Protein AF-A0A970M1T2-F1 (afdb_monom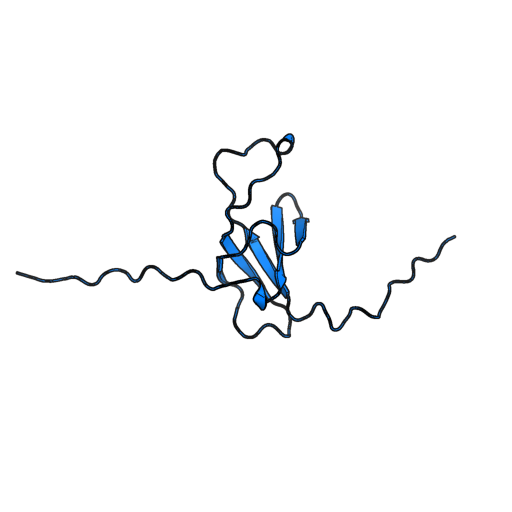er_lite)

pLDDT: mean 78.35, std 19.31, range [41.69, 97.31]

Radius of gyration: 18.06 Å; chains: 1; bounding box: 60×54×26 Å

Foldseek 3Di:
DDDDPPPPPCPPVQQQKWKWQFDWDPPPPDVVVPTHGPQKTFTCDHGPPHDPDDGGFIKGFDSPAADWDQDPNGIMGMHGNVRIDGDDDPDPPPPPPDD

Secondary structure (DSSP, 8-state):
-------GGGTTSSTTEEEEEEEEPTT---TTS---EEEEEEEEEE-TT--S--TT-EEEE-TTSSEEEEETTEEEEEEEGGGEEEPPP----------

Sequence (99 aa):
MRERFINTEERGKDEDKVVIQPKLLEGITDLREGIGIAGSGKILSVGDKVTMFKPGDEVVFDQTAGQDLLLFGKVLKILREDEVTLAEEKQPDLHGDDT

Structure (mmCIF, N/CA/C/O backbone):
data_AF-A0A970M1T2-F1
#
_entry.id   AF-A0A970M1T2-F1
#
loop_
_atom_site.group_PDB
_atom_site.id
_atom_site.type_symbol
_atom_site.label_atom_id
_atom_site.label_alt_id
_atom_site.label_comp_id
_atom_site.label_asym_id
_atom_site.label_entity_id
_atom_site.label_seq_id
_atom_site.pdbx_PDB_ins_code
_atom_site.Cartn_x
_atom_site.Cartn_y
_atom_site.Cartn_z
_atom_site.occupancy
_atom_site.B_iso_or_equiv
_atom_site.auth_seq_id
_atom_site.auth_comp_id
_atom_site.auth_asym_id
_atom_site.auth_atom_id
_atom_site.pdbx_PDB_model_num
ATOM 1 N N . MET A 1 1 ? -29.378 25.295 -5.209 1.00 46.31 1 MET A N 1
ATOM 2 C CA . MET A 1 1 ? -28.816 24.051 -4.640 1.00 46.31 1 MET A CA 1
ATOM 3 C C . MET A 1 1 ? -28.298 23.218 -5.796 1.00 46.31 1 MET A C 1
ATOM 5 O O . MET A 1 1 ? -29.080 22.932 -6.687 1.00 46.31 1 MET A O 1
ATOM 9 N N . ARG A 1 2 ? -26.993 22.929 -5.858 1.00 42.19 2 ARG A N 1
ATOM 10 C CA . ARG A 1 2 ? -26.453 21.966 -6.829 1.00 42.19 2 ARG A CA 1
ATOM 11 C C . ARG A 1 2 ? -26.418 20.612 -6.136 1.00 42.19 2 ARG A C 1
ATOM 13 O O . ARG A 1 2 ? -25.627 20.427 -5.214 1.00 42.19 2 ARG A O 1
ATOM 20 N N . GLU A 1 3 ? -27.320 19.728 -6.532 1.00 48.56 3 GLU A N 1
ATOM 21 C CA . GLU A 1 3 ? -27.292 18.329 -6.122 1.00 48.56 3 GLU A CA 1
ATOM 22 C C . GLU A 1 3 ? -26.037 17.677 -6.704 1.00 48.56 3 GLU A C 1
ATOM 24 O O . GLU A 1 3 ? -25.733 17.795 -7.892 1.00 48.56 3 GLU A O 1
ATOM 29 N N . ARG A 1 4 ? -25.248 17.066 -5.821 1.00 51.38 4 ARG A N 1
ATOM 30 C CA . ARG A 1 4 ? -24.039 16.331 -6.176 1.00 51.38 4 ARG A CA 1
ATOM 31 C C . ARG A 1 4 ? -24.497 14.931 -6.574 1.00 51.38 4 ARG A C 1
ATOM 33 O O . ARG A 1 4 ? -24.808 14.122 -5.706 1.00 51.38 4 ARG A O 1
ATOM 40 N N . PHE A 1 5 ? -24.586 14.670 -7.875 1.00 49.94 5 PHE A N 1
ATOM 41 C CA . PHE A 1 5 ? -24.767 13.317 -8.389 1.00 49.94 5 PHE A CA 1
ATOM 42 C C . PHE A 1 5 ? -23.562 12.487 -7.941 1.00 49.94 5 PHE A C 1
ATOM 44 O O . PHE A 1 5 ? -22.435 12.742 -8.366 1.00 49.94 5 PHE A O 1
ATOM 51 N N . ILE A 1 6 ? -23.784 11.536 -7.034 1.00 57.91 6 ILE A N 1
ATOM 52 C CA . ILE A 1 6 ? -22.809 10.479 -6.777 1.00 57.91 6 ILE A CA 1
ATOM 53 C C . ILE A 1 6 ? -22.842 9.606 -8.027 1.00 57.91 6 ILE A C 1
ATOM 55 O O . ILE A 1 6 ? -23.807 8.881 -8.273 1.00 57.91 6 ILE A O 1
ATOM 59 N N . ASN A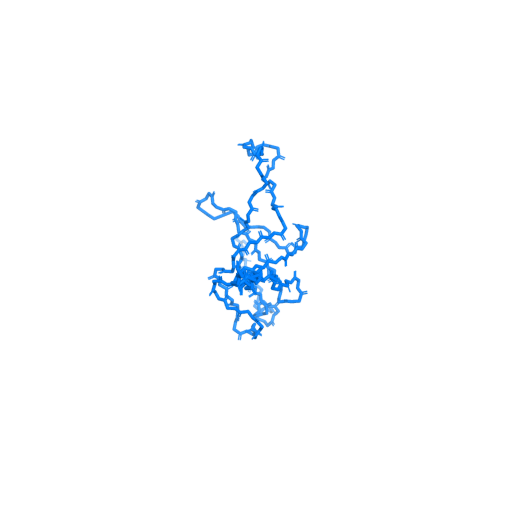 1 7 ? -21.823 9.772 -8.863 1.00 41.69 7 ASN A N 1
ATOM 60 C CA . ASN A 1 7 ? -21.673 9.046 -10.110 1.00 41.69 7 ASN A CA 1
ATOM 61 C C . ASN A 1 7 ? -21.597 7.548 -9.774 1.00 41.69 7 ASN A C 1
ATOM 63 O O . ASN A 1 7 ? -20.647 7.090 -9.149 1.00 41.69 7 ASN A O 1
ATOM 67 N N . THR A 1 8 ? -22.651 6.799 -10.096 1.00 48.12 8 THR A N 1
ATOM 68 C CA . THR A 1 8 ? -22.815 5.390 -9.685 1.00 48.12 8 THR A CA 1
ATOM 69 C C . THR A 1 8 ? -22.120 4.425 -10.668 1.00 48.12 8 THR A C 1
ATOM 71 O O . THR A 1 8 ? -22.211 3.210 -10.526 1.00 48.12 8 THR A O 1
ATOM 74 N N . GLU A 1 9 ? -21.382 4.950 -11.652 1.00 46.28 9 GLU A N 1
ATOM 75 C CA . GLU A 1 9 ? -20.766 4.176 -12.741 1.00 46.28 9 GLU A CA 1
ATOM 76 C C . GLU A 1 9 ? -19.372 3.592 -12.423 1.00 46.28 9 GLU A C 1
ATOM 78 O O . GLU A 1 9 ? -18.853 2.802 -13.206 1.00 46.28 9 GLU A O 1
ATOM 83 N N . GLU A 1 10 ? -18.764 3.897 -11.268 1.00 49.44 10 GLU A N 1
ATOM 84 C CA . GLU A 1 10 ? -17.411 3.406 -10.919 1.00 49.44 10 GLU A CA 1
ATOM 85 C C . GLU A 1 10 ? -17.384 2.146 -10.039 1.00 49.44 10 GLU A C 1
ATOM 87 O O . GLU A 1 10 ? -16.312 1.658 -9.692 1.00 49.44 10 GLU A O 1
ATOM 92 N N . ARG A 1 11 ? -18.540 1.551 -9.710 1.00 46.91 11 ARG A N 1
ATOM 93 C CA . ARG A 1 11 ? -18.606 0.398 -8.786 1.00 46.91 11 ARG A CA 1
ATOM 94 C C . ARG A 1 11 ? -17.780 -0.822 -9.215 1.00 46.91 11 ARG A C 1
ATOM 96 O O . ARG A 1 11 ? -17.409 -1.606 -8.360 1.00 46.91 11 ARG A O 1
ATOM 103 N N . GLY A 1 12 ? -17.483 -0.985 -10.506 1.00 45.78 12 GLY A N 1
ATOM 104 C CA . GLY A 1 12 ? -16.754 -2.152 -11.020 1.00 45.78 12 GLY A CA 1
ATOM 105 C C . GLY A 1 12 ? -15.241 -1.982 -11.202 1.00 45.78 12 GLY A C 1
ATOM 106 O O . GLY A 1 12 ? -14.576 -2.985 -11.453 1.00 45.78 12 GLY A O 1
ATOM 107 N N . LYS A 1 13 ? -14.703 -0.755 -11.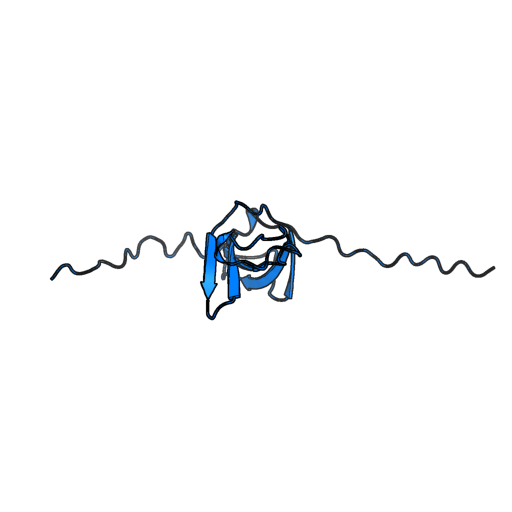113 1.00 53.41 13 LYS A N 1
ATOM 108 C CA . LYS A 1 13 ? -13.279 -0.431 -11.373 1.00 53.41 13 LYS A CA 1
ATOM 109 C C . LYS A 1 13 ? -12.407 -0.352 -10.114 1.00 53.41 13 LYS A C 1
ATOM 111 O O . LYS A 1 13 ? -11.214 -0.088 -10.220 1.00 53.41 13 LYS A O 1
ATOM 116 N N . ASP A 1 14 ? -13.024 -0.556 -8.954 1.00 59.31 14 ASP A N 1
ATOM 117 C CA . ASP A 1 14 ? -12.433 -0.282 -7.643 1.00 59.31 14 ASP A CA 1
ATOM 118 C C . ASP A 1 14 ? -12.328 -1.525 -6.748 1.00 59.31 14 ASP A C 1
ATOM 120 O O . ASP A 1 14 ? -11.890 -1.434 -5.603 1.00 59.31 14 ASP A O 1
ATOM 124 N N . GLU A 1 15 ? -12.732 -2.687 -7.261 1.00 72.06 15 GLU A N 1
ATOM 125 C CA . GLU A 1 15 ? -12.789 -3.939 -6.499 1.00 72.06 15 GLU A CA 1
ATOM 126 C C . GLU A 1 15 ? -11.466 -4.728 -6.540 1.00 72.06 15 GLU A C 1
ATOM 128 O O . GLU A 1 15 ? -11.281 -5.634 -5.732 1.00 72.06 15 GLU A O 1
ATOM 133 N N . ASP A 1 16 ? -10.537 -4.376 -7.436 1.00 91.25 16 ASP A N 1
ATOM 134 C CA . ASP A 1 16 ? -9.184 -4.942 -7.582 1.00 91.25 16 ASP A CA 1
ATOM 135 C C . ASP A 1 16 ? -8.120 -4.135 -6.816 1.00 91.25 16 ASP A C 1
ATOM 137 O O . ASP A 1 16 ? -6.941 -4.141 -7.167 1.00 91.25 16 ASP A O 1
ATOM 141 N N . LYS A 1 17 ? -8.532 -3.400 -5.776 1.00 95.25 17 LYS A N 1
ATOM 142 C CA . LYS A 1 17 ? -7.661 -2.507 -5.006 1.00 95.25 17 LYS A CA 1
ATOM 143 C C . LYS A 1 17 ? -7.228 -3.107 -3.674 1.00 95.25 17 LYS A C 1
ATOM 145 O O . LYS A 1 17 ? -7.980 -3.811 -3.007 1.00 95.25 17 LYS A O 1
ATOM 150 N N . VAL A 1 18 ? -6.040 -2.728 -3.227 1.00 96.38 18 VAL A N 1
ATOM 151 C CA . VAL A 1 18 ? -5.500 -3.009 -1.900 1.00 96.38 18 VAL A CA 1
ATOM 152 C C . VAL A 1 18 ? -5.214 -1.709 -1.160 1.00 96.38 18 VAL A C 1
ATOM 154 O O . VAL A 1 18 ? -4.835 -0.697 -1.749 1.00 96.38 18 VAL A O 1
ATOM 157 N N . VAL A 1 19 ? -5.394 -1.740 0.159 1.00 96.62 19 VAL A N 1
ATOM 158 C CA . VAL A 1 19 ? -5.037 -0.644 1.061 1.00 96.62 19 VAL A CA 1
ATOM 159 C C . VAL A 1 19 ? -3.811 -1.054 1.852 1.00 96.62 19 VAL A C 1
ATOM 161 O O . VAL A 1 19 ? -3.829 -2.061 2.559 1.00 96.62 19 VAL A O 1
ATOM 164 N N . ILE A 1 20 ? -2.765 -0.245 1.771 1.00 96.69 20 ILE A N 1
ATOM 165 C CA . ILE A 1 20 ? -1.463 -0.504 2.371 1.00 96.69 20 ILE A CA 1
ATOM 166 C C . ILE A 1 20 ? -1.157 0.560 3.418 1.00 96.69 20 ILE A C 1
ATOM 168 O O . ILE A 1 20 ? -1.398 1.751 3.215 1.00 96.69 20 ILE A O 1
ATOM 172 N N . GLN A 1 21 ? -0.577 0.123 4.531 1.00 95.69 21 GLN A N 1
ATOM 173 C CA . GLN A 1 21 ? 0.164 0.979 5.440 1.00 95.69 21 GLN A CA 1
ATOM 174 C C . GLN A 1 21 ? 1.624 1.057 4.962 1.00 95.69 21 GLN A C 1
ATOM 176 O O . GLN A 1 21 ? 2.371 0.093 5.163 1.00 95.69 21 GLN A O 1
ATOM 181 N N . PRO A 1 22 ? 2.046 2.156 4.311 1.00 94.06 22 PRO A N 1
ATOM 182 C CA . PRO A 1 22 ? 3.416 2.300 3.846 1.00 94.06 22 PRO A CA 1
ATOM 183 C C . PRO A 1 22 ? 4.395 2.419 5.017 1.00 94.06 22 PRO A C 1
ATOM 185 O O . PRO A 1 22 ? 4.099 3.039 6.042 1.00 94.06 22 PRO A O 1
ATOM 188 N N . LYS A 1 23 ? 5.601 1.882 4.829 1.00 92.12 23 LYS A N 1
ATOM 189 C CA . LYS A 1 23 ? 6.776 2.276 5.608 1.00 92.12 23 LYS A CA 1
ATOM 190 C C . LYS A 1 23 ? 7.159 3.694 5.198 1.00 92.12 23 LYS A C 1
ATOM 192 O O . LYS A 1 23 ? 7.059 4.055 4.026 1.00 92.12 23 LYS A O 1
ATOM 197 N N . LEU A 1 24 ? 7.574 4.499 6.166 1.00 87.00 24 LEU A N 1
ATOM 198 C CA . LEU A 1 24 ? 8.005 5.872 5.922 1.00 87.00 24 LEU A CA 1
ATOM 199 C C . LEU A 1 24 ? 9.530 5.918 5.830 1.00 87.00 24 LEU A C 1
ATOM 201 O O . LEU A 1 24 ? 10.210 5.160 6.520 1.00 87.00 24 LEU A O 1
ATOM 205 N N . LEU A 1 25 ? 10.058 6.791 4.974 1.00 82.88 25 LEU A N 1
ATOM 206 C CA . LEU A 1 25 ? 11.490 7.063 4.914 1.00 82.88 25 LEU A CA 1
ATOM 207 C C . LEU A 1 25 ? 11.918 7.762 6.209 1.00 82.88 25 LEU A C 1
ATOM 209 O O . LEU A 1 25 ? 11.327 8.764 6.618 1.00 82.88 25 LEU A O 1
ATOM 213 N N . GLU A 1 26 ? 12.942 7.220 6.864 1.00 69.00 26 GLU A N 1
ATOM 214 C CA . GLU A 1 26 ? 13.504 7.820 8.071 1.00 69.00 26 GLU A CA 1
ATOM 215 C C . GLU A 1 26 ? 14.100 9.204 7.763 1.00 69.00 26 GLU A C 1
ATOM 217 O O . GLU A 1 26 ? 14.681 9.428 6.702 1.00 69.00 26 GLU A O 1
ATOM 222 N N . GLY A 1 27 ? 13.955 10.146 8.699 1.00 62.94 27 GLY A N 1
ATOM 223 C CA . GLY A 1 27 ? 14.516 11.498 8.584 1.00 62.94 27 GLY A CA 1
ATOM 224 C C . GLY A 1 27 ? 13.599 12.548 7.949 1.00 62.94 27 GLY A C 1
ATOM 225 O O . GLY A 1 27 ? 13.924 13.730 8.014 1.00 62.94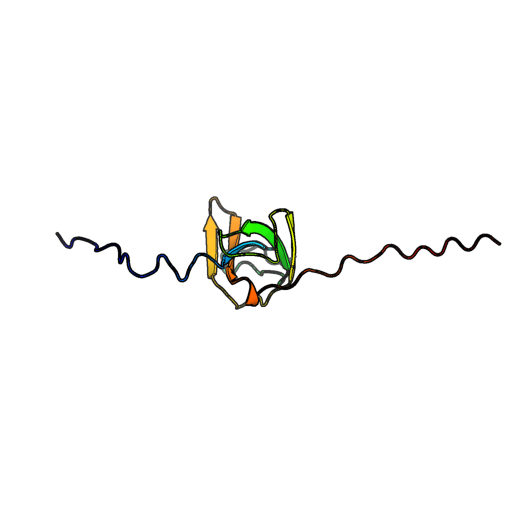 27 GLY A O 1
ATOM 226 N N . ILE A 1 28 ? 12.432 12.162 7.421 1.00 58.25 28 ILE A N 1
ATOM 227 C CA . ILE A 1 28 ? 11.411 13.104 6.939 1.00 58.25 28 ILE A CA 1
ATOM 228 C C . ILE A 1 28 ? 10.326 13.248 8.013 1.00 58.25 28 ILE A C 1
ATOM 230 O O . ILE A 1 28 ? 9.317 12.547 8.020 1.00 58.25 28 ILE A O 1
ATOM 234 N N . THR A 1 29 ? 10.580 14.124 8.987 1.00 51.31 29 THR A N 1
ATOM 235 C CA . THR A 1 29 ? 9.665 14.400 10.113 1.00 51.31 29 THR A CA 1
ATOM 236 C C . THR A 1 29 ? 8.864 15.689 9.949 1.00 51.31 29 THR A C 1
ATOM 238 O O . THR A 1 29 ? 7.965 15.948 10.750 1.00 51.31 29 THR A O 1
ATOM 241 N N . ASP A 1 30 ? 9.179 16.510 8.943 1.00 50.88 30 ASP A N 1
ATOM 242 C CA . ASP A 1 30 ? 8.444 17.743 8.677 1.00 50.88 30 ASP A CA 1
ATOM 243 C C . ASP A 1 30 ? 7.329 17.491 7.655 1.00 50.88 30 ASP A C 1
ATOM 245 O O . ASP A 1 30 ? 7.569 17.304 6.465 1.00 50.88 30 ASP A O 1
ATOM 249 N N . LEU A 1 31 ? 6.079 17.525 8.127 1.00 55.53 31 LEU A N 1
ATOM 250 C CA . LEU A 1 31 ? 4.876 17.393 7.296 1.00 55.53 31 LEU A CA 1
ATOM 251 C C . LEU A 1 31 ? 4.820 18.426 6.154 1.00 55.53 31 LEU A C 1
ATOM 253 O O . LEU A 1 31 ? 4.074 18.227 5.197 1.00 55.53 31 LEU A O 1
ATOM 257 N N . ARG A 1 32 ? 5.578 19.530 6.248 1.00 52.09 32 ARG A N 1
ATOM 258 C CA . ARG A 1 32 ? 5.653 20.575 5.216 1.00 52.09 32 ARG A CA 1
ATOM 259 C C . ARG A 1 32 ? 6.513 20.187 4.016 1.00 52.09 32 ARG A C 1
ATOM 261 O O . ARG A 1 32 ? 6.243 20.678 2.925 1.00 52.09 32 ARG A O 1
ATOM 268 N N . GLU A 1 33 ? 7.509 19.322 4.208 1.00 55.09 33 GLU A N 1
ATOM 269 C CA . GLU A 1 33 ? 8.391 18.834 3.134 1.00 55.09 33 GLU A CA 1
ATOM 270 C C . GLU A 1 33 ? 7.835 17.576 2.444 1.00 55.09 33 GLU A C 1
ATOM 272 O O . GLU A 1 33 ? 8.398 17.088 1.466 1.00 55.09 33 GLU A O 1
ATOM 277 N N . GLY A 1 34 ? 6.671 17.105 2.901 1.00 60.62 34 GLY A N 1
ATOM 278 C CA . GLY A 1 34 ? 6.022 15.887 2.432 1.00 60.62 34 GLY A CA 1
ATOM 279 C C . GLY A 1 34 ? 6.370 14.695 3.316 1.00 60.62 34 GLY A C 1
ATOM 280 O O . GLY A 1 34 ? 7.332 14.717 4.068 1.00 60.62 34 GLY A O 1
ATOM 281 N N . ILE A 1 35 ? 5.554 13.645 3.268 1.00 65.56 35 ILE A N 1
ATOM 282 C CA . ILE A 1 35 ? 5.832 12.391 3.972 1.00 65.56 35 ILE A CA 1
ATOM 283 C C . ILE A 1 35 ? 6.471 11.449 2.953 1.00 65.56 35 ILE A C 1
ATOM 285 O O . ILE A 1 35 ? 5.815 11.052 1.993 1.00 65.56 35 ILE A O 1
ATOM 289 N N . GLY A 1 36 ? 7.745 11.098 3.138 1.00 73.62 36 GLY A N 1
ATOM 290 C CA . GLY A 1 36 ? 8.416 10.149 2.248 1.00 73.62 36 GLY A CA 1
ATOM 291 C C . GLY A 1 36 ? 7.923 8.724 2.476 1.00 73.62 36 GLY A C 1
ATOM 292 O O . GLY A 1 36 ? 8.023 8.210 3.588 1.00 73.62 36 GLY A O 1
ATOM 293 N N . ILE A 1 37 ? 7.417 8.073 1.430 1.00 82.62 37 ILE A N 1
ATOM 294 C CA . ILE A 1 37 ? 6.966 6.675 1.455 1.00 82.62 37 ILE A CA 1
ATOM 295 C C . ILE A 1 37 ? 8.096 5.774 0.946 1.00 82.62 37 ILE A C 1
ATOM 297 O O . ILE A 1 37 ? 8.627 5.996 -0.132 1.00 82.62 37 ILE A O 1
ATOM 301 N N . ALA A 1 38 ? 8.445 4.720 1.682 1.00 81.12 38 ALA A N 1
ATOM 302 C CA . ALA A 1 38 ? 9.589 3.849 1.399 1.00 81.12 38 ALA A CA 1
ATOM 303 C C . ALA A 1 38 ? 9.324 2.750 0.342 1.00 81.12 38 ALA A C 1
ATOM 305 O O . ALA A 1 38 ? 9.981 1.711 0.362 1.00 81.12 38 ALA A O 1
ATOM 306 N N . GLY A 1 39 ? 8.350 2.938 -0.560 1.00 91.62 39 GLY A N 1
ATOM 307 C CA . GLY A 1 39 ? 8.012 1.986 -1.643 1.00 91.62 39 GLY A CA 1
ATOM 308 C C . GLY A 1 39 ? 7.686 0.561 -1.172 1.00 91.62 39 GLY A C 1
ATOM 309 O O . GLY A 1 39 ? 7.793 -0.400 -1.926 1.00 91.62 39 GLY A O 1
ATOM 310 N N . SER A 1 40 ? 7.368 0.401 0.109 1.00 94.75 40 SER A N 1
ATOM 311 C CA . SER A 1 40 ? 7.097 -0.878 0.752 1.00 94.75 40 SER A CA 1
ATOM 312 C C . SER A 1 40 ? 6.158 -0.669 1.928 1.00 94.75 40 SER A C 1
ATOM 314 O O . SER A 1 40 ? 6.035 0.442 2.455 1.00 94.75 40 SER A O 1
ATOM 316 N N . GLY A 1 41 ? 5.462 -1.720 2.344 1.00 95.31 41 GLY A N 1
ATOM 317 C CA . GLY A 1 41 ? 4.483 -1.617 3.415 1.00 95.31 41 GLY A CA 1
ATOM 318 C C . GLY A 1 41 ? 3.725 -2.906 3.658 1.00 95.31 41 GLY A C 1
ATOM 319 O O . GLY A 1 41 ? 4.055 -3.953 3.109 1.00 95.31 41 GLY A O 1
ATOM 320 N N . LYS A 1 42 ? 2.689 -2.795 4.485 1.00 97.31 42 LYS A N 1
ATOM 321 C CA . LYS A 1 42 ? 1.846 -3.915 4.892 1.00 97.31 42 LYS A CA 1
ATOM 322 C C . LYS A 1 42 ? 0.413 -3.727 4.420 1.00 97.31 42 LYS A C 1
ATOM 324 O O . LYS A 1 42 ? -0.162 -2.658 4.635 1.00 97.31 42 LYS A O 1
ATOM 329 N N . ILE A 1 43 ? -0.190 -4.758 3.838 1.00 97.25 43 ILE A N 1
ATOM 330 C CA . ILE A 1 43 ? -1.598 -4.716 3.429 1.00 97.25 43 ILE A CA 1
ATOM 331 C C . ILE A 1 43 ? -2.500 -4.715 4.667 1.00 97.25 43 ILE A C 1
ATOM 333 O O . ILE A 1 43 ? -2.406 -5.584 5.536 1.00 97.25 43 ILE A O 1
ATOM 337 N N . LEU A 1 44 ? -3.398 -3.733 4.736 1.00 96.75 44 LEU A N 1
ATOM 338 C CA . LEU A 1 44 ? -4.432 -3.612 5.764 1.00 96.75 44 LEU A CA 1
ATOM 339 C C . LEU A 1 44 ? -5.777 -4.173 5.305 1.00 96.75 44 LEU A C 1
ATOM 341 O O . LEU A 1 44 ? -6.512 -4.731 6.114 1.00 96.75 44 LEU A O 1
ATOM 345 N N . SER A 1 45 ? -6.114 -3.990 4.029 1.00 95.56 45 SER A N 1
ATOM 346 C CA . SER A 1 45 ? -7.395 -4.406 3.459 1.00 95.56 45 SER A CA 1
ATOM 347 C C . SER A 1 45 ? -7.236 -4.730 1.982 1.00 95.56 45 SER A C 1
ATOM 349 O O . SER A 1 45 ? -6.407 -4.128 1.301 1.00 95.56 45 SER A O 1
ATOM 351 N N . VAL A 1 46 ? -8.066 -5.643 1.491 1.00 96.00 46 VAL A N 1
ATOM 352 C CA . VAL A 1 46 ? -8.134 -6.032 0.080 1.00 96.00 46 VAL A CA 1
ATOM 353 C C . VAL A 1 46 ? -9.572 -5.888 -0.410 1.00 96.00 46 VAL A C 1
ATOM 355 O O . VAL A 1 46 ? -10.504 -6.069 0.376 1.00 96.00 46 VAL A O 1
ATOM 358 N N . GLY A 1 47 ? -9.746 -5.495 -1.667 1.00 93.62 47 GLY A N 1
ATOM 359 C CA . GLY A 1 47 ? -11.037 -5.494 -2.344 1.00 93.62 47 GLY A CA 1
ATOM 360 C C . GLY A 1 47 ? -11.469 -6.906 -2.738 1.00 93.62 47 GLY A C 1
ATOM 361 O O . GLY A 1 47 ? -10.651 -7.820 -2.817 1.00 93.62 47 GLY A O 1
ATOM 362 N N . ASP A 1 48 ? -12.762 -7.078 -3.007 1.00 91.00 48 ASP A N 1
ATOM 363 C CA . ASP A 1 48 ? -13.378 -8.394 -3.230 1.00 91.00 48 ASP A CA 1
ATOM 364 C C . ASP A 1 48 ? -12.850 -9.139 -4.472 1.00 91.00 48 ASP A C 1
ATOM 366 O O . ASP A 1 48 ? -13.029 -10.353 -4.578 1.00 91.00 48 ASP A O 1
ATOM 370 N N . LYS A 1 49 ? -12.213 -8.438 -5.422 1.00 91.81 49 LYS A N 1
ATOM 371 C CA . LYS A 1 49 ? -11.619 -9.040 -6.629 1.00 91.81 49 LYS A CA 1
ATOM 372 C C . LYS A 1 49 ? -10.115 -9.283 -6.528 1.00 91.81 49 LYS A C 1
ATOM 374 O O . LYS A 1 49 ? -9.550 -9.831 -7.468 1.00 91.81 49 LYS A O 1
ATOM 379 N N . VAL A 1 50 ? -9.478 -8.908 -5.422 1.00 93.88 50 VAL A N 1
ATOM 380 C CA . VAL A 1 50 ? -8.062 -9.207 -5.181 1.00 93.88 50 VAL A CA 1
ATOM 381 C C . VAL A 1 50 ? -7.922 -10.687 -4.831 1.00 93.88 50 VAL A C 1
ATOM 383 O O . VAL A 1 50 ? -8.631 -11.206 -3.969 1.00 93.88 50 VAL A O 1
ATOM 386 N N . THR A 1 51 ? -7.003 -11.378 -5.498 1.00 93.56 51 THR A N 1
ATOM 387 C CA . THR A 1 51 ? -6.813 -12.833 -5.384 1.00 93.56 51 THR A CA 1
ATOM 388 C C . THR A 1 51 ? -5.413 -13.238 -4.933 1.00 93.56 51 THR A C 1
ATOM 390 O O . THR A 1 51 ? -5.248 -14.310 -4.350 1.00 93.56 51 THR A O 1
ATOM 393 N N . MET A 1 52 ? -4.407 -12.399 -5.177 1.00 93.19 52 MET A N 1
ATOM 394 C CA . MET A 1 52 ? -2.994 -12.687 -4.926 1.00 93.19 52 MET A CA 1
ATOM 395 C C . MET A 1 52 ? -2.529 -12.268 -3.531 1.00 93.19 52 MET A C 1
ATOM 397 O O . MET A 1 52 ? -1.503 -12.754 -3.061 1.00 93.19 52 MET A O 1
ATOM 401 N N . PHE A 1 53 ? -3.280 -11.390 -2.866 1.00 95.50 53 PHE A N 1
ATOM 402 C CA . PHE A 1 53 ? -2.879 -10.778 -1.605 1.00 95.50 53 PHE A CA 1
ATOM 403 C C . PHE A 1 53 ? -3.935 -10.927 -0.518 1.00 95.50 53 PHE A C 1
ATOM 405 O O . PHE A 1 53 ? -5.133 -11.036 -0.785 1.00 95.50 53 PHE A O 1
ATOM 412 N N . LYS A 1 54 ? -3.490 -10.850 0.735 1.00 95.88 54 LYS A N 1
ATOM 413 C CA . LYS A 1 54 ? -4.358 -10.822 1.915 1.00 95.88 54 LYS A CA 1
ATOM 414 C C . LYS A 1 54 ? -3.901 -9.764 2.925 1.00 95.88 54 LYS A C 1
ATOM 416 O O . LYS A 1 54 ? -2.734 -9.364 2.939 1.00 95.88 54 LYS A O 1
ATOM 421 N N . PRO A 1 55 ? -4.798 -9.320 3.825 1.00 97.19 55 PRO A N 1
ATOM 422 C CA . PRO A 1 55 ? -4.404 -8.493 4.955 1.00 97.19 55 PRO A CA 1
ATOM 423 C C . PRO A 1 55 ? -3.283 -9.155 5.754 1.00 97.19 55 PRO A C 1
ATOM 425 O O . PRO A 1 55 ? -3.388 -10.316 6.151 1.00 97.19 55 PRO A O 1
ATOM 428 N N . GLY A 1 56 ? -2.221 -8.400 6.013 1.00 96.44 56 GLY A N 1
ATOM 429 C CA . GLY A 1 56 ? -1.044 -8.889 6.717 1.00 96.44 56 GLY A CA 1
ATOM 430 C C . GLY A 1 56 ? 0.206 -9.038 5.858 1.00 96.44 56 GLY 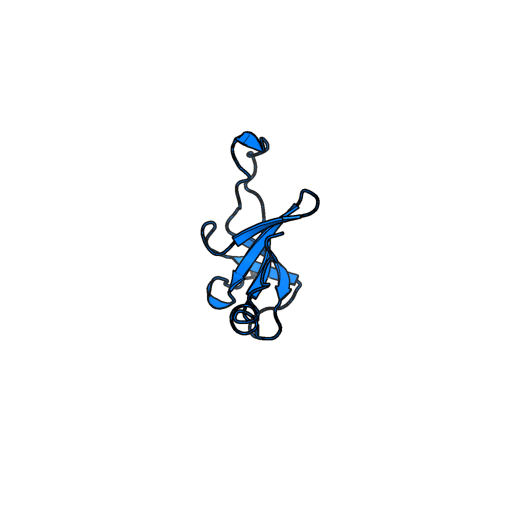A C 1
ATOM 431 O O . GLY A 1 56 ? 1.291 -8.971 6.433 1.00 96.44 56 GLY A O 1
ATOM 432 N N . ASP A 1 57 ? 0.066 -9.189 4.542 1.00 96.00 57 ASP A N 1
ATOM 433 C CA . ASP A 1 57 ? 1.207 -9.393 3.649 1.00 96.00 57 ASP A CA 1
ATOM 434 C C . ASP A 1 57 ? 2.115 -8.158 3.604 1.00 96.00 57 ASP A C 1
ATOM 436 O O . ASP A 1 57 ? 1.645 -7.013 3.570 1.00 96.00 57 ASP A O 1
ATOM 440 N N . GLU A 1 58 ? 3.424 -8.407 3.590 1.00 97.06 58 GLU A N 1
ATOM 441 C CA . GLU A 1 58 ? 4.441 -7.395 3.316 1.00 97.06 58 GLU A CA 1
ATOM 442 C C . GLU A 1 58 ? 4.667 -7.315 1.805 1.00 97.06 58 GLU A C 1
ATOM 444 O O . GLU A 1 58 ? 4.850 -8.326 1.124 1.00 97.06 58 GLU A O 1
ATOM 449 N N . VAL A 1 59 ? 4.650 -6.097 1.278 1.00 96.56 59 VAL A N 1
ATOM 450 C CA . VAL A 1 59 ? 4.665 -5.847 -0.161 1.00 96.56 59 VAL A CA 1
ATOM 451 C C . VAL A 1 59 ? 5.577 -4.687 -0.531 1.00 96.56 59 VAL A C 1
ATOM 453 O O . VAL A 1 59 ? 5.887 -3.820 0.293 1.00 96.56 59 VAL A O 1
ATOM 456 N N . VAL A 1 60 ? 5.981 -4.669 -1.796 1.00 96.25 60 VAL A N 1
ATOM 457 C CA . VAL A 1 60 ? 6.726 -3.592 -2.451 1.00 96.25 60 VAL A CA 1
ATOM 458 C C . VAL A 1 60 ? 5.900 -3.010 -3.598 1.00 96.25 60 VAL A C 1
ATOM 460 O O . VAL A 1 60 ? 5.076 -3.705 -4.194 1.00 96.25 60 VAL A O 1
ATOM 463 N N . PHE A 1 61 ? 6.089 -1.721 -3.873 1.00 95.31 61 PHE A N 1
ATOM 464 C CA . PHE A 1 61 ? 5.342 -0.967 -4.882 1.00 95.31 61 PHE A CA 1
ATOM 465 C C . PHE A 1 61 ? 6.090 0.311 -5.295 1.00 95.31 61 PHE A C 1
ATOM 467 O O . PHE A 1 61 ? 6.960 0.807 -4.573 1.00 95.31 61 PHE A O 1
ATOM 474 N N . ASP A 1 62 ? 5.715 0.890 -6.437 1.00 92.81 62 ASP A N 1
ATOM 475 C CA . ASP A 1 62 ? 6.196 2.213 -6.847 1.00 92.81 62 ASP A CA 1
ATOM 476 C C . ASP A 1 62 ? 5.593 3.307 -5.946 1.00 92.81 62 ASP A C 1
ATOM 478 O O . ASP A 1 62 ? 4.378 3.405 -5.760 1.00 92.81 62 ASP A O 1
ATOM 482 N N . GLN A 1 63 ? 6.449 4.161 -5.384 1.00 90.25 63 GLN A N 1
ATOM 483 C CA . GLN A 1 63 ? 6.058 5.249 -4.483 1.00 90.25 63 GLN A CA 1
ATOM 484 C C . GLN A 1 63 ? 5.070 6.231 -5.127 1.00 90.25 63 GLN A C 1
ATOM 486 O O . GLN A 1 63 ? 4.239 6.810 -4.425 1.00 90.25 63 GLN A O 1
ATOM 491 N N . THR A 1 64 ? 5.148 6.393 -6.447 1.00 89.25 64 THR A N 1
ATOM 492 C CA . THR A 1 64 ? 4.341 7.329 -7.238 1.00 89.25 64 THR A CA 1
ATOM 493 C C . THR A 1 64 ? 3.037 6.727 -7.764 1.00 89.25 64 THR A C 1
ATOM 495 O O . THR A 1 64 ? 2.169 7.478 -8.208 1.00 89.25 64 THR A O 1
ATOM 498 N N . ALA A 1 65 ? 2.873 5.402 -7.692 1.00 91.50 65 ALA A N 1
ATOM 499 C CA . ALA A 1 65 ? 1.673 4.710 -8.162 1.00 91.50 65 ALA A CA 1
ATOM 500 C C . ALA A 1 65 ? 0.473 4.912 -7.222 1.00 91.50 65 ALA A C 1
ATOM 502 O O . ALA A 1 65 ? 0.627 5.294 -6.059 1.00 91.50 65 ALA A O 1
ATOM 503 N N . GLY A 1 66 ? -0.732 4.622 -7.711 1.00 92.19 66 GLY A N 1
ATOM 504 C CA . GLY A 1 66 ? -1.959 4.677 -6.917 1.00 92.19 66 GLY A CA 1
ATOM 505 C C . GLY A 1 66 ? -2.285 6.036 -6.295 1.00 92.19 66 GLY A C 1
ATOM 506 O O . GLY A 1 66 ? -1.984 7.101 -6.833 1.00 92.19 66 GLY A O 1
ATOM 507 N N . GLN A 1 67 ? -2.964 5.984 -5.149 1.00 92.19 67 GLN A N 1
ATOM 508 C CA . GLN A 1 67 ? -3.466 7.155 -4.438 1.00 92.19 67 GLN A CA 1
ATOM 509 C C . GLN A 1 67 ? -3.044 7.142 -2.970 1.00 92.19 67 GLN A C 1
ATOM 511 O O . GLN A 1 67 ? -3.217 6.144 -2.270 1.00 92.19 67 GLN A O 1
ATOM 516 N N . ASP A 1 68 ? -2.593 8.294 -2.482 1.00 90.00 68 ASP A N 1
ATOM 517 C CA . ASP A 1 68 ? -2.310 8.497 -1.065 1.00 90.00 68 ASP A CA 1
ATOM 518 C C . ASP A 1 68 ? -3.550 9.035 -0.333 1.00 90.00 68 ASP A C 1
ATOM 520 O O . ASP A 1 68 ? -4.273 9.910 -0.822 1.00 90.00 68 ASP A O 1
ATOM 524 N N . LEU A 1 69 ? -3.796 8.513 0.867 1.00 88.94 69 LEU A N 1
ATOM 525 C CA . LEU A 1 69 ? -4.906 8.889 1.735 1.00 88.94 69 LEU A CA 1
ATOM 526 C C . LEU A 1 69 ? -4.381 9.203 3.136 1.00 88.94 69 LEU A C 1
ATOM 528 O O . LEU A 1 69 ? -3.739 8.369 3.769 1.00 88.94 69 LEU A O 1
ATOM 532 N N . LEU A 1 70 ? -4.710 10.385 3.657 1.00 87.44 70 LEU A N 1
ATOM 533 C CA . LEU A 1 70 ? -4.461 10.731 5.054 1.00 87.44 70 LEU A CA 1
ATOM 534 C C . LEU A 1 70 ? -5.725 10.469 5.876 1.00 87.44 70 LEU A C 1
ATOM 536 O O . LEU A 1 70 ? -6.728 11.166 5.723 1.00 87.44 70 LEU A O 1
ATOM 540 N N . LEU A 1 71 ? -5.673 9.486 6.772 1.00 86.06 71 LEU A N 1
ATOM 541 C CA . LEU A 1 71 ? -6.796 9.112 7.625 1.00 86.06 71 LEU A CA 1
ATOM 542 C C . LEU A 1 71 ? -6.344 9.039 9.085 1.00 86.06 71 LEU A C 1
ATOM 544 O O . LEU A 1 71 ? -5.437 8.287 9.429 1.00 86.06 71 LEU A O 1
ATOM 548 N N . PHE A 1 72 ? -6.964 9.843 9.953 1.00 88.06 72 PHE A N 1
ATOM 549 C CA . PHE A 1 72 ? -6.620 9.935 11.382 1.00 88.06 72 PHE A CA 1
ATOM 550 C C . PHE A 1 72 ? -5.118 10.162 11.650 1.00 88.06 72 PHE A C 1
ATOM 552 O O . PHE A 1 72 ? -4.547 9.589 12.574 1.00 88.06 72 PHE A O 1
ATOM 559 N N . GLY A 1 73 ? -4.463 10.976 10.815 1.00 84.81 73 GLY A N 1
ATOM 560 C CA . GLY A 1 73 ? -3.028 11.264 10.929 1.00 84.81 73 GLY A CA 1
ATOM 561 C C . GLY A 1 73 ? -2.106 10.144 10.437 1.00 84.81 73 GLY A C 1
ATOM 562 O O . GLY A 1 73 ? -0.894 10.259 10.583 1.00 84.81 73 GLY A O 1
ATOM 563 N N . LYS A 1 74 ? -2.650 9.075 9.844 1.00 85.88 74 LYS A N 1
ATOM 564 C CA . LYS A 1 74 ? -1.878 8.012 9.197 1.00 85.88 74 LYS A CA 1
ATOM 565 C C . LYS A 1 74 ? -1.949 8.156 7.687 1.00 85.88 74 LYS A C 1
ATOM 567 O O . LYS A 1 74 ? -3.032 8.356 7.138 1.00 85.88 74 LYS A O 1
ATOM 572 N N . VAL A 1 75 ? -0.802 8.021 7.032 1.00 89.25 75 VAL A N 1
ATOM 573 C CA . VAL A 1 75 ? -0.737 7.877 5.577 1.00 89.25 75 VAL A CA 1
ATOM 574 C C . VAL A 1 75 ? -1.062 6.438 5.225 1.00 89.25 75 VAL A C 1
ATOM 576 O O . VAL A 1 75 ? -0.508 5.512 5.815 1.00 89.25 75 VAL A O 1
ATOM 579 N N . LEU A 1 76 ? -1.968 6.271 4.276 1.00 93.69 76 LEU A N 1
ATOM 580 C CA . LEU A 1 76 ? -2.337 5.014 3.653 1.00 93.69 76 LEU A CA 1
ATOM 581 C C . LEU A 1 76 ? -2.146 5.152 2.147 1.00 93.69 76 LEU A C 1
ATOM 583 O O . LEU A 1 76 ? -2.264 6.252 1.608 1.00 93.69 76 LEU A O 1
ATOM 587 N N . LYS A 1 77 ? -1.895 4.031 1.478 1.00 94.25 77 LYS A N 1
ATOM 588 C CA . LYS A 1 77 ? -1.793 3.975 0.023 1.00 94.25 77 LYS A CA 1
ATOM 589 C C . LYS A 1 77 ? -2.829 3.013 -0.531 1.00 94.25 77 LYS A C 1
ATOM 591 O O . LYS A 1 77 ? -2.998 1.921 0.006 1.00 94.25 77 LYS A O 1
ATOM 596 N N . ILE A 1 78 ? -3.539 3.439 -1.564 1.00 95.75 78 ILE A N 1
ATOM 597 C CA . ILE A 1 78 ? -4.514 2.630 -2.288 1.00 95.75 78 ILE A CA 1
ATOM 598 C C . ILE A 1 78 ? -3.915 2.335 -3.658 1.00 95.75 78 ILE A C 1
ATOM 600 O O . ILE A 1 78 ? -3.654 3.264 -4.422 1.00 95.75 78 ILE A O 1
ATOM 604 N N . LEU A 1 79 ? -3.690 1.059 -3.944 1.00 95.69 79 LEU A N 1
ATOM 605 C CA . LEU A 1 79 ? -3.099 0.563 -5.189 1.00 95.69 79 LEU A CA 1
ATOM 606 C C . LEU A 1 79 ? -4.007 -0.500 -5.791 1.00 95.69 79 LEU A C 1
ATOM 608 O O . LEU A 1 79 ? -4.799 -1.106 -5.072 1.00 95.69 79 LEU A O 1
ATOM 612 N N . ARG A 1 80 ? -3.895 -0.743 -7.089 1.00 95.81 80 ARG A N 1
ATOM 613 C CA . ARG A 1 80 ? -4.432 -1.948 -7.721 1.00 95.81 80 ARG A CA 1
ATOM 614 C C . ARG A 1 80 ? -3.555 -3.154 -7.419 1.00 95.81 80 ARG A C 1
ATOM 616 O O . ARG A 1 80 ? -2.380 -3.019 -7.091 1.00 95.81 80 ARG A O 1
ATOM 623 N N . GLU A 1 81 ? -4.138 -4.339 -7.544 1.00 95.06 81 GLU A N 1
ATOM 624 C CA . GLU A 1 81 ? -3.438 -5.613 -7.379 1.00 95.06 81 GLU A CA 1
ATOM 625 C C . GLU A 1 81 ? -2.194 -5.722 -8.279 1.00 95.06 81 GLU A C 1
ATOM 627 O O . GLU A 1 81 ? -1.160 -6.205 -7.827 1.00 95.06 81 GLU A O 1
ATOM 632 N N . ASP A 1 82 ? -2.253 -5.219 -9.515 1.00 94.88 82 ASP A N 1
ATOM 6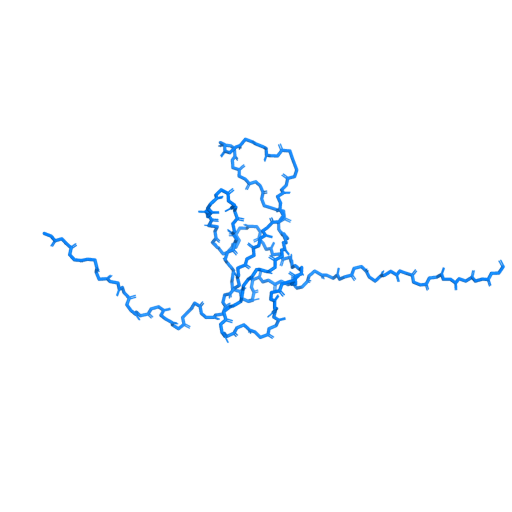33 C CA . ASP A 1 82 ? -1.147 -5.265 -10.483 1.00 94.88 82 ASP A CA 1
ATOM 634 C C . ASP A 1 82 ? -0.026 -4.242 -10.220 1.00 94.88 82 ASP A C 1
ATOM 636 O O . ASP A 1 82 ? 1.054 -4.345 -10.801 1.00 94.88 82 ASP A O 1
ATOM 640 N N . GLU A 1 83 ? -0.245 -3.285 -9.317 1.00 95.81 83 GLU A N 1
ATOM 641 C CA . GLU A 1 83 ? 0.749 -2.286 -8.903 1.00 95.81 83 GLU A CA 1
ATOM 642 C C . GLU A 1 83 ? 1.592 -2.752 -7.699 1.00 95.81 83 GLU A C 1
ATOM 644 O O . GLU A 1 83 ? 2.427 -2.000 -7.187 1.00 95.81 83 GLU A O 1
ATOM 649 N N . VAL A 1 84 ? 1.361 -3.976 -7.213 1.00 95.44 84 VAL A N 1
ATOM 650 C CA . VAL A 1 84 ? 1.919 -4.490 -5.959 1.00 95.44 84 VAL A CA 1
ATOM 651 C C . VAL A 1 84 ? 2.628 -5.819 -6.192 1.00 95.44 84 VAL A C 1
ATOM 653 O O . VAL A 1 84 ? 2.230 -6.638 -7.013 1.00 95.44 84 VAL A O 1
ATOM 656 N N . THR A 1 85 ? 3.716 -6.056 -5.463 1.00 96.12 85 THR A N 1
ATOM 657 C CA . THR A 1 85 ? 4.439 -7.335 -5.478 1.00 96.12 85 THR A CA 1
ATOM 658 C C . THR A 1 85 ? 4.724 -7.784 -4.048 1.00 96.12 85 THR A C 1
ATOM 660 O O . THR A 1 85 ? 5.003 -6.952 -3.184 1.00 96.12 85 THR A O 1
ATOM 663 N N . LEU A 1 86 ? 4.655 -9.092 -3.775 1.00 92.69 86 LEU A N 1
ATOM 664 C CA . LEU A 1 86 ? 5.050 -9.643 -2.474 1.00 92.69 86 LEU A CA 1
ATOM 665 C C . LEU A 1 86 ? 6.522 -9.318 -2.200 1.00 92.69 86 LEU A C 1
ATOM 667 O O . LEU A 1 86 ? 7.378 -9.517 -3.062 1.00 92.69 86 LEU A O 1
ATOM 671 N N . ALA A 1 87 ? 6.820 -8.818 -1.003 1.00 87.50 87 ALA A N 1
ATOM 672 C CA . ALA A 1 87 ? 8.202 -8.690 -0.569 1.00 87.50 87 ALA A CA 1
ATOM 673 C C . ALA A 1 87 ? 8.757 -10.105 -0.351 1.00 87.50 87 ALA A C 1
ATOM 675 O O . ALA A 1 87 ? 8.162 -10.882 0.395 1.00 87.50 87 ALA A O 1
ATOM 676 N N . GLU A 1 88 ? 9.868 -10.460 -1.000 1.00 79.88 88 GLU A N 1
ATOM 677 C CA . GLU A 1 88 ? 10.518 -11.748 -0.749 1.00 79.88 88 GLU A CA 1
ATOM 678 C C . GLU A 1 88 ? 10.859 -11.856 0.745 1.00 79.88 88 GLU A C 1
ATOM 680 O O . GLU A 1 88 ? 11.607 -11.038 1.293 1.00 79.88 88 GLU A O 1
ATOM 685 N N . GLU A 1 89 ? 10.292 -12.857 1.426 1.00 56.66 89 GLU A N 1
ATOM 686 C CA . GLU A 1 89 ? 10.739 -13.210 2.767 1.00 56.66 89 GLU A CA 1
ATOM 687 C C . GLU A 1 89 ? 12.204 -13.630 2.649 1.00 56.66 89 GLU A C 1
ATOM 689 O O . GLU A 1 89 ? 12.527 -14.595 1.954 1.00 56.66 89 GLU A O 1
ATOM 694 N N . LYS A 1 90 ? 13.106 -12.912 3.329 1.00 49.97 90 LYS A N 1
ATOM 695 C CA . LYS A 1 90 ? 14.450 -13.429 3.588 1.00 49.97 90 LYS A CA 1
ATOM 696 C C . LYS A 1 90 ? 14.279 -14.780 4.280 1.00 49.97 90 LYS A C 1
ATOM 698 O O . LYS A 1 90 ? 13.975 -14.817 5.472 1.00 49.97 90 LYS A O 1
ATOM 703 N N . GLN A 1 91 ? 14.449 -15.872 3.538 1.00 45.19 91 GLN A N 1
ATOM 704 C CA . GLN A 1 91 ? 14.600 -17.194 4.128 1.00 45.19 91 GLN A CA 1
ATOM 705 C C . GLN A 1 91 ? 15.751 -17.106 5.141 1.00 45.19 91 GLN A C 1
ATOM 707 O O . GLN A 1 91 ? 16.811 -16.583 4.794 1.00 45.19 91 GLN A O 1
ATOM 712 N N . PRO A 1 92 ? 15.574 -17.542 6.399 1.00 51.12 92 PRO A N 1
ATOM 713 C CA . PRO A 1 92 ? 16.713 -17.700 7.282 1.00 51.12 92 PRO A CA 1
ATOM 714 C C . PRO A 1 92 ? 17.589 -18.815 6.705 1.00 51.12 92 PRO A C 1
ATOM 716 O O . PRO A 1 92 ? 17.134 -19.952 6.569 1.00 51.12 92 PRO A O 1
ATOM 719 N N . ASP A 1 93 ? 18.827 -18.475 6.347 1.00 55.72 93 ASP A N 1
ATOM 720 C CA . ASP A 1 93 ? 19.845 -19.427 5.918 1.00 55.72 93 ASP A CA 1
ATOM 721 C C . ASP A 1 93 ? 20.016 -20.504 7.001 1.00 55.72 93 ASP A C 1
ATOM 723 O O . ASP A 1 93 ? 20.629 -20.283 8.048 1.00 55.72 93 ASP A O 1
ATOM 727 N N . LEU A 1 94 ? 19.460 -21.692 6.766 1.00 61.12 94 LEU A N 1
ATOM 728 C CA . LEU A 1 94 ? 19.804 -22.887 7.527 1.00 61.12 94 LEU A CA 1
ATOM 729 C C . LEU A 1 94 ? 21.171 -23.373 7.029 1.00 61.12 94 LEU A C 1
ATOM 731 O O . LEU A 1 94 ? 21.270 -24.251 6.175 1.00 61.12 94 LEU A O 1
ATOM 735 N N . HIS A 1 95 ? 22.237 -22.790 7.567 1.00 55.41 95 HIS A N 1
ATOM 736 C CA . HIS A 1 95 ? 23.542 -23.443 7.663 1.00 55.41 95 HIS A CA 1
ATOM 737 C C . HIS A 1 95 ? 23.856 -23.674 9.138 1.00 55.41 95 HIS A C 1
ATOM 739 O O . HIS A 1 95 ? 24.676 -23.000 9.753 1.00 55.41 95 HIS A O 1
ATOM 745 N N . GLY A 1 96 ? 23.143 -24.644 9.711 1.00 54.41 96 GLY A N 1
ATOM 746 C CA . GLY A 1 96 ? 23.740 -25.491 10.729 1.00 54.41 96 GLY A CA 1
ATOM 747 C C . GLY A 1 96 ? 24.578 -26.524 9.992 1.00 54.41 96 GLY A C 1
ATOM 748 O O . GLY A 1 96 ? 24.033 -27.527 9.543 1.00 54.41 96 GLY A O 1
ATOM 749 N N . ASP A 1 97 ? 25.861 -26.233 9.808 1.00 58.72 97 ASP A N 1
ATOM 750 C CA . ASP A 1 97 ? 26.844 -27.273 9.525 1.00 58.72 97 ASP A CA 1
ATOM 751 C C . ASP A 1 97 ? 27.632 -27.460 10.823 1.00 58.72 97 ASP A C 1
ATOM 753 O O . ASP A 1 97 ? 28.514 -26.672 11.171 1.00 58.72 97 ASP A O 1
ATOM 757 N N . ASP A 1 98 ? 27.190 -28.447 11.602 1.00 57.06 98 ASP A N 1
ATOM 758 C CA . ASP A 1 98 ? 27.922 -28.970 12.747 1.00 57.06 98 ASP A CA 1
ATOM 759 C C . ASP A 1 98 ? 29.210 -29.620 12.223 1.00 57.06 98 ASP A C 1
ATOM 761 O O . ASP A 1 98 ? 29.166 -30.651 11.548 1.00 57.06 98 ASP A O 1
ATOM 765 N N . THR A 1 99 ? 30.366 -29.048 12.563 1.00 56.28 99 THR A N 1
ATOM 766 C CA . THR A 1 99 ? 31.638 -29.788 12.631 1.00 56.28 99 THR A CA 1
ATOM 767 C C . THR A 1 99 ? 32.446 -29.381 13.849 1.00 56.28 99 THR A C 1
ATOM 769 O O . THR A 1 99 ? 32.509 -28.169 14.152 1.00 56.28 99 THR A O 1
#